Protein AF-A0A7C2Y7G1-F1 (afdb_monomer_lite)

Sequence (148 aa):
MSSNPEDSWQFFLSRIEREAKEEGRPLTDLQRRFLASGGSPETKELQNPEREFDRENPEYLVFMERVTALMKRAAEKEAMTEPDAERRFREALLALEKSESGSPLWFAVVPALPSGEAAIRRGFRLGLITFVLIVLLVLAWLKFTGQI

Radius of gyration: 19.65 Å; chains: 1; bounding box: 47×38×58 Å

Foldseek 3Di:
DDPDLVNLLCVLLVQLQVLCVVVVHGDDPLRSCLSVQQRDPVSPVVPCSVVVCVVVPVPPVVSLVSSLVSSLVSLVVCVVVPVCSLVVLVVSLVSCCVRGNPRSNNSSSLCSHPNSVVVVVVVVVVVVVVVVVVVVVVVVVCVVVVVD

Structure (mmCIF, N/CA/C/O backbone):
data_AF-A0A7C2Y7G1-F1
#
_entry.id   AF-A0A7C2Y7G1-F1
#
loop_
_atom_site.group_PDB
_atom_site.id
_atom_site.type_symbol
_atom_site.label_atom_id
_atom_site.label_alt_id
_atom_site.label_comp_id
_atom_site.label_asym_id
_atom_site.label_entity_id
_atom_site.label_seq_id
_atom_site.pdbx_PDB_ins_code
_atom_site.Cartn_x
_atom_site.Cartn_y
_atom_site.Cartn_z
_atom_site.occupancy
_atom_site.B_iso_or_equiv
_atom_site.auth_seq_id
_atom_site.auth_comp_id
_atom_site.auth_asym_id
_atom_site.auth_atom_id
_atom_site.pdbx_PDB_model_num
ATOM 1 N N . MET A 1 1 ? 10.016 10.925 18.988 1.00 38.84 1 MET A N 1
ATOM 2 C CA . MET A 1 1 ? 9.319 9.631 19.132 1.00 38.84 1 MET A CA 1
ATOM 3 C C . MET A 1 1 ? 9.790 8.762 17.986 1.00 38.84 1 MET A C 1
ATOM 5 O O . MET A 1 1 ? 9.675 9.187 16.846 1.00 38.84 1 MET A O 1
ATOM 9 N N . SER A 1 2 ? 10.469 7.661 18.300 1.00 35.28 2 SER A N 1
ATOM 10 C CA . SER A 1 2 ? 11.027 6.742 17.307 1.00 35.28 2 SER A CA 1
ATOM 11 C C . SER A 1 2 ? 9.867 6.000 16.655 1.00 35.28 2 SER A C 1
ATOM 13 O O . SER A 1 2 ? 9.228 5.198 17.325 1.00 35.28 2 SER A O 1
ATOM 15 N N . SER A 1 3 ? 9.546 6.308 15.400 1.00 49.66 3 SER A N 1
ATOM 16 C CA . SER A 1 3 ? 8.626 5.502 14.598 1.00 49.66 3 SER A CA 1
ATOM 17 C C . SER A 1 3 ? 9.326 4.176 14.311 1.00 49.66 3 SER A C 1
ATOM 19 O O . SER A 1 3 ? 10.180 4.118 13.423 1.00 49.66 3 SER A O 1
ATOM 21 N N . ASN A 1 4 ? 9.057 3.157 15.126 1.00 56.41 4 ASN A N 1
ATOM 22 C CA . ASN A 1 4 ? 9.606 1.827 14.913 1.00 56.41 4 ASN A CA 1
ATOM 23 C C . ASN A 1 4 ? 9.056 1.296 13.571 1.00 56.41 4 ASN A C 1
ATOM 25 O O . ASN A 1 4 ? 7.847 1.380 13.353 1.00 56.41 4 ASN A O 1
ATOM 29 N N . PRO A 1 5 ? 9.891 0.798 12.646 1.00 53.41 5 PRO A N 1
ATOM 30 C CA . PRO A 1 5 ? 9.443 0.246 11.364 1.00 53.41 5 PRO A CA 1
ATOM 31 C C . PRO A 1 5 ? 8.309 -0.783 11.467 1.00 53.41 5 PRO A C 1
ATOM 33 O O . PRO A 1 5 ? 7.374 -0.757 10.660 1.00 53.41 5 PRO A O 1
ATOM 36 N N . GLU A 1 6 ? 8.343 -1.622 12.508 1.00 58.47 6 GLU A N 1
ATOM 37 C CA . GLU A 1 6 ? 7.287 -2.596 12.815 1.00 58.47 6 GLU A CA 1
ATOM 38 C C . GLU A 1 6 ? 5.930 -1.924 13.065 1.00 58.47 6 GLU A C 1
ATOM 40 O O . GLU A 1 6 ? 4.899 -2.447 12.638 1.00 58.47 6 GLU A O 1
ATOM 45 N N . ASP A 1 7 ? 5.918 -0.723 13.654 1.00 78.62 7 ASP A N 1
ATOM 46 C CA . ASP A 1 7 ? 4.689 0.032 13.901 1.00 78.62 7 ASP A CA 1
ATOM 47 C C . ASP A 1 7 ? 4.087 0.526 12.585 1.00 78.62 7 ASP A C 1
ATOM 49 O O . ASP A 1 7 ? 2.880 0.416 12.390 1.00 78.62 7 ASP A O 1
ATOM 53 N N . SER A 1 8 ? 4.903 1.041 11.655 1.00 83.62 8 SER A N 1
ATOM 54 C CA . SER A 1 8 ? 4.405 1.525 10.358 1.00 83.62 8 SER A CA 1
ATOM 55 C C . SER A 1 8 ? 3.891 0.399 9.467 1.00 83.62 8 SER A C 1
ATOM 57 O O . SER A 1 8 ? 2.871 0.555 8.798 1.00 83.62 8 SER A O 1
ATOM 59 N N . TRP A 1 9 ? 4.554 -0.754 9.490 1.00 85.44 9 TRP A N 1
ATOM 60 C CA . TRP A 1 9 ? 4.129 -1.916 8.723 1.00 85.44 9 TRP A CA 1
ATOM 61 C C . TRP A 1 9 ? 2.771 -2.432 9.197 1.00 85.44 9 TRP A C 1
ATOM 63 O O . TRP A 1 9 ? 1.814 -2.516 8.424 1.00 85.44 9 TRP A O 1
ATOM 73 N N . GLN A 1 10 ? 2.663 -2.705 10.501 1.00 87.31 10 GLN A N 1
ATOM 74 C CA . GLN A 1 10 ? 1.422 -3.163 11.121 1.00 87.31 10 GLN A CA 1
ATOM 75 C C . GLN A 1 10 ? 0.316 -2.114 11.017 1.00 87.31 10 GLN A C 1
ATOM 77 O O . GLN A 1 10 ? -0.855 -2.455 10.830 1.00 87.31 10 GLN A O 1
ATOM 82 N N . PHE A 1 11 ? 0.671 -0.829 11.063 1.00 90.31 11 PHE A N 1
ATOM 83 C CA . PHE A 1 11 ? -0.262 0.271 10.853 1.00 90.31 11 PHE A CA 1
ATOM 84 C C . PHE A 1 11 ? -0.973 0.173 9.497 1.00 90.31 11 PHE A C 1
ATOM 86 O O . PHE A 1 11 ? -2.194 0.345 9.455 1.00 90.31 11 PHE A O 1
ATOM 93 N N . PHE A 1 12 ? -0.258 -0.129 8.411 1.00 91.50 12 PHE A N 1
ATOM 94 C CA . PHE A 1 12 ? -0.865 -0.290 7.086 1.00 91.50 12 PHE A CA 1
ATOM 95 C C . PHE A 1 12 ? -1.559 -1.641 6.917 1.00 91.50 12 PHE A C 1
ATOM 97 O O . PHE A 1 12 ? -2.704 -1.685 6.463 1.00 91.50 12 PHE A O 1
ATOM 104 N N . LEU A 1 13 ? -0.907 -2.733 7.326 1.00 91.19 13 LEU A N 1
ATOM 105 C CA . LEU A 1 13 ? -1.445 -4.082 7.156 1.00 91.19 13 LEU A CA 1
ATOM 106 C C . LEU A 1 13 ? -2.784 -4.258 7.887 1.00 91.19 13 LEU A C 1
ATOM 108 O O . LEU A 1 13 ? -3.758 -4.700 7.281 1.00 91.19 13 LEU A O 1
ATOM 112 N N . SER A 1 14 ? -2.876 -3.815 9.144 1.00 92.31 14 SER A N 1
ATOM 113 C CA . SER A 1 14 ? -4.115 -3.901 9.934 1.00 92.31 14 SER A CA 1
ATOM 114 C C . SER A 1 14 ? -5.290 -3.148 9.301 1.00 92.31 14 SER A C 1
ATOM 116 O O . SER A 1 14 ? -6.438 -3.587 9.389 1.00 92.31 14 SER A O 1
ATOM 118 N N . ARG A 1 15 ? -5.024 -2.026 8.621 1.00 94.12 15 ARG A N 1
ATOM 119 C CA . ARG A 1 15 ? -6.046 -1.234 7.920 1.00 94.12 15 ARG A CA 1
ATOM 120 C C . ARG A 1 15 ? -6.536 -1.931 6.663 1.00 94.12 15 ARG A C 1
ATOM 122 O O . ARG A 1 15 ? -7.741 -1.992 6.439 1.00 94.12 15 ARG A O 1
ATOM 129 N N . ILE A 1 16 ? -5.620 -2.496 5.882 1.00 94.56 16 ILE A N 1
ATOM 130 C CA . ILE A 1 16 ? -5.960 -3.295 4.701 1.00 94.56 16 ILE A CA 1
ATOM 131 C C . ILE A 1 16 ? -6.793 -4.514 5.118 1.00 94.56 16 ILE A C 1
ATOM 133 O O . ILE A 1 16 ? -7.823 -4.788 4.507 1.00 94.56 16 ILE A O 1
ATOM 137 N N . GLU A 1 17 ? -6.391 -5.223 6.174 1.00 94.50 17 GLU A N 1
ATOM 138 C CA . GLU A 1 17 ? -7.120 -6.386 6.690 1.00 94.50 17 GLU A CA 1
ATOM 139 C C . GLU A 1 17 ? -8.520 -6.022 7.190 1.00 94.50 17 GLU A C 1
ATOM 141 O O . GLU A 1 17 ? -9.486 -6.734 6.895 1.00 94.50 17 GLU A O 1
ATOM 146 N N . ARG A 1 18 ? -8.646 -4.899 7.910 1.00 95.50 18 ARG A N 1
ATOM 147 C CA . ARG A 1 18 ? -9.937 -4.376 8.369 1.00 95.50 18 ARG A CA 1
ATOM 148 C C . ARG A 1 18 ? -10.870 -4.115 7.190 1.00 95.50 18 ARG A C 1
ATOM 150 O O . ARG A 1 18 ? -11.974 -4.652 7.168 1.00 95.50 18 ARG A O 1
ATOM 157 N N . GLU A 1 19 ? -10.415 -3.371 6.184 1.00 96.50 19 GLU A N 1
ATOM 158 C CA . GLU A 1 19 ? -11.233 -3.068 5.005 1.00 96.50 19 GLU A CA 1
ATOM 159 C C . GLU A 1 19 ? -11.556 -4.324 4.182 1.00 96.50 19 GLU A C 1
ATOM 161 O O . GLU A 1 19 ? -12.677 -4.468 3.698 1.00 96.50 19 GLU A O 1
ATOM 166 N N . ALA A 1 20 ? -10.617 -5.268 4.052 1.00 94.81 20 ALA A N 1
ATOM 167 C CA . ALA A 1 20 ? -10.848 -6.532 3.351 1.00 94.81 20 ALA A CA 1
ATOM 168 C C . ALA A 1 20 ? -11.942 -7.365 4.037 1.00 94.81 20 ALA A C 1
ATOM 170 O O . ALA A 1 20 ? -12.778 -7.985 3.374 1.00 94.81 20 ALA A O 1
ATOM 171 N N . LYS A 1 21 ? -11.948 -7.368 5.376 1.00 95.00 21 LYS A N 1
ATOM 172 C CA . LYS A 1 21 ? -12.980 -8.024 6.181 1.00 95.00 21 LYS A CA 1
ATOM 173 C C . LYS A 1 21 ? -14.332 -7.326 6.035 1.00 95.00 21 LYS A C 1
ATOM 175 O O . LYS A 1 21 ? -15.341 -8.011 5.896 1.00 95.00 21 LYS A O 1
ATOM 180 N N . GLU A 1 22 ? -14.355 -5.996 6.027 1.00 94.44 22 GLU A N 1
ATOM 181 C CA . GLU A 1 22 ? -15.574 -5.206 5.801 1.00 94.44 22 GLU A CA 1
ATOM 182 C C . GLU A 1 22 ? -16.153 -5.397 4.389 1.00 94.44 22 GLU A C 1
ATOM 184 O O . GLU A 1 22 ? -17.369 -5.408 4.224 1.00 94.44 22 GLU A O 1
ATOM 189 N N . GLU A 1 23 ? -15.310 -5.628 3.378 1.00 94.06 23 GLU A N 1
ATOM 190 C CA . GLU A 1 23 ? -15.722 -6.002 2.013 1.00 94.06 23 GLU A CA 1
ATOM 191 C C . GLU A 1 23 ? -16.288 -7.440 1.925 1.00 94.06 23 GLU A C 1
ATOM 193 O O . GLU A 1 23 ? -16.721 -7.875 0.860 1.00 94.06 23 GLU A O 1
ATOM 198 N N . GLY A 1 24 ? -16.250 -8.221 3.013 1.00 94.44 24 GLY A N 1
ATOM 199 C CA . GLY A 1 24 ? -16.655 -9.632 3.024 1.00 94.44 24 GLY A CA 1
ATOM 200 C C . GLY A 1 24 ? -15.669 -10.571 2.317 1.00 94.44 24 GLY A C 1
ATOM 201 O O . GLY 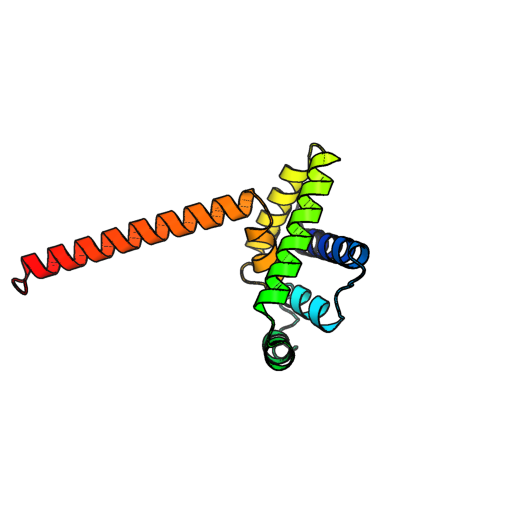A 1 24 ? -15.989 -11.733 2.071 1.00 94.44 24 GLY A O 1
ATOM 202 N N . ARG A 1 25 ? -14.465 -10.087 1.988 1.00 93.31 25 ARG A N 1
ATOM 203 C CA . ARG A 1 25 ? -13.422 -10.817 1.251 1.00 93.31 25 ARG A CA 1
ATOM 204 C C . ARG A 1 25 ? -12.088 -10.722 2.005 1.00 93.31 25 ARG A C 1
ATOM 206 O O . ARG A 1 25 ? -11.192 -9.995 1.572 1.00 93.31 25 ARG A O 1
ATOM 213 N N . PRO A 1 26 ? -11.925 -11.405 3.148 1.00 94.31 26 PRO A N 1
ATOM 214 C CA . PRO A 1 26 ? -10.689 -11.327 3.923 1.00 94.31 26 PRO A CA 1
ATOM 215 C C . PRO A 1 26 ? -9.476 -11.796 3.107 1.00 94.31 26 PRO A C 1
ATOM 217 O O . PRO A 1 26 ? -9.604 -12.607 2.189 1.00 94.31 26 PRO A O 1
ATOM 220 N N . LEU A 1 27 ? -8.293 -11.282 3.448 1.00 90.00 27 LEU A N 1
ATOM 221 C CA . LEU A 1 27 ? -7.043 -11.724 2.831 1.00 90.00 27 LEU A CA 1
ATOM 222 C C . LEU A 1 27 ? -6.746 -13.185 3.190 1.00 90.00 27 LEU A C 1
ATOM 224 O O . LEU A 1 27 ? -6.868 -13.592 4.352 1.00 90.00 27 LEU A O 1
ATOM 228 N N . THR A 1 28 ? -6.303 -13.966 2.206 1.00 88.75 28 THR A N 1
ATOM 229 C CA . THR A 1 28 ? -5.840 -15.339 2.449 1.00 88.75 28 THR A CA 1
ATOM 230 C C . THR A 1 28 ? -4.540 -15.339 3.257 1.00 88.75 28 THR A C 1
ATOM 232 O O . THR A 1 28 ? -3.846 -14.324 3.351 1.00 88.75 28 THR A O 1
ATOM 235 N N . ASP A 1 29 ? -4.182 -16.478 3.857 1.00 85.56 29 ASP A N 1
ATOM 236 C CA . ASP A 1 29 ? -2.896 -16.609 4.558 1.00 85.56 29 ASP A CA 1
ATOM 237 C C . ASP A 1 29 ? -1.710 -16.322 3.628 1.00 85.56 29 ASP A C 1
ATOM 239 O O . ASP A 1 29 ? -0.766 -15.646 4.031 1.00 85.56 29 ASP A O 1
ATOM 243 N N . LEU A 1 30 ? -1.780 -16.776 2.372 1.00 82.44 30 LEU A N 1
ATOM 244 C CA . LEU A 1 30 ? -0.748 -16.517 1.369 1.00 82.44 30 LEU A CA 1
ATOM 245 C C . LEU A 1 30 ? -0.630 -15.018 1.057 1.00 82.44 30 LEU A C 1
ATOM 247 O O . LEU A 1 30 ? 0.470 -14.479 1.075 1.00 82.44 30 LEU A O 1
ATOM 251 N N . GLN A 1 31 ? -1.754 -14.327 0.847 1.00 85.38 31 GLN A N 1
ATOM 252 C CA . GLN A 1 31 ? -1.777 -12.881 0.592 1.00 85.38 31 GLN A CA 1
ATOM 253 C C . GLN A 1 31 ? -1.234 -12.077 1.775 1.00 85.38 31 GLN A C 1
ATOM 255 O O . GLN A 1 31 ? -0.503 -11.110 1.577 1.00 85.38 31 GLN A O 1
ATOM 260 N N . ARG A 1 32 ? -1.553 -12.488 3.009 1.00 87.12 32 ARG A N 1
ATOM 261 C CA . ARG A 1 32 ? -1.010 -11.863 4.222 1.00 87.12 32 ARG A CA 1
ATOM 262 C C . ARG A 1 32 ? 0.493 -12.067 4.334 1.00 87.12 32 ARG A C 1
ATOM 264 O O . ARG A 1 32 ? 1.209 -11.106 4.578 1.00 87.12 32 ARG A O 1
ATOM 271 N N . ARG A 1 33 ? 0.982 -13.289 4.106 1.00 82.06 33 ARG A N 1
ATOM 272 C CA . ARG A 1 33 ? 2.424 -13.591 4.115 1.00 82.06 33 ARG A CA 1
ATOM 273 C C . ARG A 1 33 ? 3.172 -12.846 3.017 1.00 82.06 33 ARG A C 1
ATOM 275 O O . ARG A 1 33 ? 4.252 -12.340 3.282 1.00 82.06 33 ARG A O 1
ATOM 282 N N . PHE A 1 34 ? 2.587 -12.737 1.828 1.00 82.38 34 PHE A N 1
ATOM 283 C CA . PHE A 1 34 ? 3.137 -11.965 0.716 1.00 82.38 34 PHE A CA 1
ATOM 284 C C . PHE A 1 34 ? 3.208 -10.468 1.048 1.00 82.38 34 PHE A C 1
ATOM 286 O O . PHE A 1 34 ? 4.250 -9.841 0.898 1.00 82.38 34 PHE A O 1
ATOM 293 N N . LEU A 1 35 ? 2.136 -9.888 1.595 1.00 84.12 35 LEU A N 1
ATOM 294 C CA . LEU A 1 35 ? 2.180 -8.503 2.067 1.00 84.12 35 LEU A CA 1
ATOM 295 C C . LEU A 1 35 ? 3.108 -8.315 3.265 1.00 84.12 35 LEU A C 1
ATOM 297 O O . LEU A 1 35 ? 3.498 -7.182 3.487 1.00 84.12 35 LEU A O 1
ATOM 301 N N . ALA A 1 36 ? 3.442 -9.375 4.012 1.00 78.56 36 ALA A N 1
ATOM 302 C CA . ALA A 1 36 ? 4.347 -9.372 5.162 1.00 78.56 36 ALA A CA 1
ATOM 303 C C . ALA A 1 36 ? 5.822 -9.671 4.807 1.00 78.56 36 ALA A C 1
ATOM 305 O O . ALA A 1 36 ? 6.694 -9.478 5.650 1.00 78.56 36 ALA A O 1
ATOM 306 N N . SER A 1 37 ? 6.131 -10.125 3.587 1.00 73.69 37 SER A N 1
ATOM 307 C CA . SER A 1 37 ? 7.454 -10.673 3.247 1.00 73.69 37 SER A CA 1
ATOM 308 C C . SER A 1 37 ? 8.551 -9.633 3.015 1.00 73.69 37 SER A C 1
ATOM 310 O O . SER A 1 37 ? 9.698 -10.005 2.791 1.00 73.69 37 SER A O 1
ATOM 312 N N . GLY A 1 38 ? 8.231 -8.343 3.074 1.00 59.12 38 GLY A N 1
ATOM 313 C CA . GLY A 1 38 ? 9.208 -7.264 2.946 1.00 59.12 38 GLY A CA 1
ATOM 314 C C . GLY A 1 38 ? 9.420 -6.514 4.250 1.00 59.12 38 GLY A C 1
ATOM 315 O O . GLY A 1 38 ? 9.355 -5.304 4.194 1.00 59.12 38 GLY A O 1
ATOM 316 N N . GLY A 1 39 ? 9.540 -7.208 5.391 1.00 47.47 39 GLY A N 1
ATOM 317 C CA . GLY A 1 39 ? 9.541 -6.595 6.731 1.00 47.47 39 GLY A CA 1
ATOM 318 C C . GLY A 1 39 ? 10.561 -7.141 7.743 1.00 47.47 39 GLY A C 1
ATOM 319 O O . GLY A 1 39 ? 10.524 -6.751 8.907 1.00 47.47 39 GLY A O 1
ATOM 320 N N . SER A 1 40 ? 11.421 -8.102 7.380 1.00 38.81 40 SER A N 1
ATOM 321 C CA . SER A 1 40 ? 12.445 -8.617 8.301 1.00 38.81 40 SER A CA 1
ATOM 322 C C . SER A 1 40 ? 13.663 -9.186 7.558 1.00 38.81 40 SER A C 1
ATOM 324 O O . SER A 1 40 ? 13.516 -10.029 6.669 1.00 38.81 40 SER A O 1
ATOM 326 N N . PRO A 1 41 ? 14.897 -8.807 7.941 1.00 41.00 41 PRO A N 1
ATOM 327 C CA . PRO A 1 41 ? 16.121 -9.442 7.451 1.00 41.00 41 PRO A CA 1
ATOM 328 C C . PRO A 1 41 ? 16.191 -10.955 7.727 1.00 41.00 41 PRO A C 1
ATOM 330 O O . PRO A 1 41 ? 16.946 -11.656 7.050 1.00 41.00 41 PRO A O 1
ATOM 333 N N . GLU A 1 42 ? 15.414 -11.464 8.691 1.00 42.09 42 GLU A N 1
ATOM 334 C CA . GLU A 1 42 ? 15.405 -12.878 9.091 1.00 42.09 42 GLU A CA 1
ATOM 335 C C . GLU A 1 42 ? 14.578 -13.772 8.150 1.00 42.09 42 GLU A C 1
ATOM 337 O O . GLU A 1 42 ? 14.762 -14.985 8.136 1.00 42.09 42 GLU A O 1
ATOM 342 N N . THR A 1 43 ? 13.734 -13.210 7.276 1.00 46.94 43 THR A N 1
ATOM 343 C CA . THR A 1 43 ? 12.921 -14.000 6.329 1.00 46.94 43 THR A CA 1
ATOM 344 C C . THR A 1 43 ? 13.642 -14.401 5.037 1.00 46.94 43 THR A C 1
ATOM 346 O O . THR A 1 43 ? 13.012 -14.940 4.130 1.00 46.94 43 THR A O 1
ATOM 349 N N . LYS A 1 44 ? 14.971 -14.234 4.948 1.00 41.25 44 LYS A N 1
ATOM 350 C CA . LYS A 1 44 ? 15.779 -14.747 3.819 1.00 41.25 44 LYS A CA 1
ATOM 351 C C . LYS A 1 44 ? 15.736 -16.277 3.663 1.00 41.25 44 LYS A C 1
ATOM 353 O O . LYS A 1 44 ? 16.131 -16.775 2.611 1.00 41.25 44 LYS A O 1
ATOM 358 N N . GLU A 1 45 ? 15.241 -17.011 4.662 1.00 42.81 45 GLU A N 1
ATOM 359 C CA . GLU A 1 45 ? 14.995 -18.458 4.569 1.00 42.81 45 GLU A CA 1
ATOM 360 C C . GLU A 1 45 ? 13.640 -18.837 3.946 1.00 42.81 45 GLU A C 1
ATOM 362 O O . GLU A 1 45 ? 13.462 -19.983 3.532 1.00 42.81 45 GLU A O 1
ATOM 367 N N . LEU A 1 46 ? 12.699 -17.899 3.783 1.00 46.09 46 LEU A N 1
ATOM 368 C CA . LEU A 1 46 ? 11.497 -18.149 2.991 1.00 46.09 46 LEU A CA 1
ATOM 369 C C . LEU A 1 46 ? 11.859 -17.961 1.521 1.00 46.09 46 LEU A C 1
ATOM 371 O O . LEU A 1 46 ? 11.929 -16.840 1.020 1.00 46.09 46 LEU A O 1
ATOM 375 N N . GLN A 1 47 ? 12.125 -19.071 0.833 1.00 46.28 47 GLN A N 1
ATOM 376 C CA . GLN A 1 47 ? 12.346 -19.114 -0.609 1.00 46.28 47 GLN A CA 1
ATOM 377 C C . GLN A 1 47 ? 11.128 -18.553 -1.358 1.00 46.28 47 GLN A C 1
ATOM 379 O O . GLN A 1 47 ? 10.228 -19.267 -1.770 1.00 46.28 47 GLN A O 1
ATOM 384 N N . ASN A 1 48 ? 11.167 -17.238 -1.535 1.00 54.69 48 ASN A N 1
ATOM 385 C CA . ASN A 1 48 ? 10.428 -16.397 -2.453 1.00 54.69 48 ASN A CA 1
ATOM 386 C C . ASN A 1 48 ? 8.899 -16.618 -2.499 1.00 54.69 48 ASN A C 1
ATOM 388 O O . ASN A 1 48 ? 8.392 -17.139 -3.497 1.00 54.69 48 ASN A O 1
ATOM 392 N N . PRO A 1 49 ? 8.148 -16.166 -1.471 1.00 56.50 49 PRO A N 1
ATOM 393 C CA . PRO A 1 49 ? 6.688 -16.085 -1.534 1.00 56.50 49 PRO A CA 1
ATOM 394 C C . PRO A 1 49 ? 6.191 -15.324 -2.769 1.00 56.50 49 PRO A C 1
ATOM 396 O O . PRO A 1 49 ? 5.100 -15.618 -3.230 1.00 56.50 49 PRO A O 1
ATOM 399 N N . GLU A 1 50 ? 6.983 -14.427 -3.369 1.00 55.12 50 GLU A N 1
ATOM 400 C CA . GLU A 1 50 ? 6.646 -13.789 -4.650 1.00 55.12 50 GLU A CA 1
ATOM 401 C C . GLU A 1 50 ? 6.602 -14.801 -5.805 1.00 55.12 50 GLU A C 1
ATOM 403 O O . GLU A 1 50 ? 5.697 -14.746 -6.621 1.00 55.12 50 GLU A O 1
ATOM 408 N N . ARG A 1 51 ? 7.502 -15.796 -5.853 1.00 56.69 51 ARG A N 1
ATOM 409 C CA . ARG A 1 51 ? 7.486 -16.841 -6.901 1.00 56.69 51 ARG A CA 1
ATOM 410 C C . ARG A 1 51 ? 6.353 -17.845 -6.730 1.00 56.69 51 ARG A C 1
ATOM 412 O O . ARG A 1 51 ? 5.877 -18.382 -7.727 1.00 56.69 51 ARG A O 1
ATOM 419 N N . GLU A 1 52 ? 5.989 -18.164 -5.492 1.00 57.62 52 GLU A N 1
ATOM 420 C CA . GLU A 1 52 ? 4.840 -19.026 -5.191 1.00 57.62 52 GLU A CA 1
ATOM 421 C C . GLU A 1 52 ? 3.533 -18.269 -5.467 1.00 57.62 52 GLU A C 1
ATOM 423 O O . GLU A 1 52 ? 2.650 -18.788 -6.145 1.00 57.62 52 GLU A O 1
ATOM 428 N N . PHE A 1 53 ? 3.471 -16.991 -5.079 1.00 62.38 53 PHE A N 1
ATOM 429 C CA . PHE A 1 53 ? 2.367 -16.092 -5.388 1.00 62.38 53 PHE A CA 1
ATOM 430 C C . PHE A 1 53 ? 2.193 -15.885 -6.897 1.00 62.38 53 PHE A C 1
ATOM 432 O O . PHE A 1 53 ? 1.088 -16.079 -7.385 1.00 62.38 53 PHE A O 1
ATOM 439 N N . ASP A 1 54 ? 3.254 -15.590 -7.649 1.00 61.41 54 ASP A N 1
ATOM 440 C CA . ASP A 1 54 ? 3.211 -15.404 -9.108 1.00 61.41 54 ASP A CA 1
ATOM 441 C C . ASP A 1 54 ? 2.819 -16.687 -9.857 1.00 61.41 54 ASP A C 1
ATOM 443 O O . ASP A 1 54 ? 2.203 -16.634 -10.922 1.00 61.41 54 ASP A O 1
ATOM 447 N N . ARG A 1 55 ? 3.172 -17.860 -9.314 1.00 58.28 55 ARG A N 1
ATOM 448 C CA . ARG A 1 55 ? 2.825 -19.160 -9.906 1.00 58.28 55 ARG A CA 1
ATOM 449 C C . ARG A 1 55 ? 1.368 -19.541 -9.646 1.00 58.28 55 ARG A C 1
ATOM 451 O O . ARG A 1 55 ? 0.753 -20.156 -10.513 1.00 58.28 55 ARG A O 1
ATOM 458 N N . GLU A 1 56 ? 0.830 -19.200 -8.477 1.00 58.56 56 GLU A N 1
ATOM 459 C CA . GLU A 1 56 ? -0.541 -19.542 -8.071 1.00 58.56 56 GLU A CA 1
ATOM 460 C C . GLU A 1 56 ? -1.568 -18.422 -8.326 1.00 58.56 56 GLU A C 1
ATOM 462 O O . GLU A 1 56 ? -2.767 -18.693 -8.362 1.00 58.56 56 GLU A O 1
ATOM 467 N N . ASN A 1 57 ? -1.128 -17.179 -8.552 1.00 57.09 57 ASN A N 1
ATOM 468 C CA . ASN A 1 57 ? -1.975 -16.014 -8.824 1.00 57.09 57 ASN A CA 1
ATOM 469 C C . ASN A 1 57 ? -1.565 -15.332 -10.143 1.00 57.09 57 ASN A C 1
ATOM 471 O O . ASN A 1 57 ? -0.814 -14.355 -10.121 1.00 57.09 57 ASN A O 1
ATOM 475 N N . PRO A 1 58 ? -2.137 -15.732 -11.297 1.00 60.00 58 PRO A N 1
ATOM 476 C CA . PRO A 1 58 ? -1.984 -14.974 -12.548 1.00 60.00 58 PRO A CA 1
ATOM 477 C C . PRO A 1 58 ? -2.551 -13.541 -12.456 1.00 60.00 58 PRO A C 1
ATOM 479 O O . PRO A 1 58 ? -2.336 -12.714 -13.338 1.00 60.00 58 PRO A O 1
ATOM 482 N N . GLU A 1 59 ? -3.265 -13.236 -11.374 1.00 69.56 59 GLU A N 1
ATOM 483 C CA . GLU A 1 59 ? -3.937 -11.974 -11.095 1.00 69.56 59 GLU A CA 1
ATOM 484 C C . GLU A 1 59 ? -3.148 -11.057 -10.138 1.00 69.56 59 GLU A C 1
ATOM 486 O O . GLU A 1 59 ? -3.751 -10.240 -9.444 1.00 69.56 59 GLU A O 1
ATOM 491 N N . TYR A 1 60 ? -1.811 -11.149 -10.086 1.00 74.12 60 TYR A N 1
ATOM 492 C CA . TYR A 1 60 ? -0.966 -10.290 -9.235 1.00 74.12 60 TYR A CA 1
ATOM 493 C C . TYR A 1 60 ? -1.370 -8.812 -9.281 1.00 74.12 60 TYR A C 1
ATOM 495 O O . TYR A 1 60 ? -1.560 -8.173 -8.246 1.00 74.12 60 TYR A O 1
ATOM 503 N N . LEU A 1 61 ? -1.558 -8.278 -10.491 1.00 74.94 61 LEU A N 1
ATOM 504 C CA . LEU A 1 61 ? -1.939 -6.881 -10.682 1.00 74.94 61 LEU A CA 1
ATOM 505 C C . LEU A 1 61 ? -3.315 -6.585 -10.078 1.00 74.94 61 LEU A C 1
ATOM 507 O O . LEU A 1 61 ? -3.459 -5.599 -9.366 1.00 74.94 61 LEU A O 1
ATOM 511 N N . VAL A 1 62 ? -4.293 -7.473 -10.273 1.00 82.94 62 VAL A N 1
ATOM 512 C CA . VAL A 1 62 ? -5.647 -7.335 -9.707 1.00 82.94 62 VAL A CA 1
ATOM 513 C C . VAL A 1 62 ? -5.601 -7.384 -8.180 1.00 82.94 62 VAL A C 1
ATOM 515 O O . VAL A 1 62 ? -6.296 -6.626 -7.502 1.00 82.94 62 VAL A O 1
ATOM 518 N N . PHE A 1 63 ? -4.759 -8.251 -7.613 1.00 86.75 63 PHE A N 1
ATOM 519 C CA . PHE A 1 63 ? -4.538 -8.299 -6.175 1.00 86.75 63 PHE A CA 1
ATOM 520 C C . PHE A 1 63 ? -3.934 -6.989 -5.656 1.00 86.75 63 PHE A C 1
ATOM 522 O O . PHE A 1 63 ? -4.470 -6.405 -4.714 1.00 86.75 63 PHE A O 1
ATOM 529 N N . MET A 1 64 ? -2.871 -6.487 -6.284 1.00 86.31 64 MET A N 1
ATOM 530 C CA . MET A 1 64 ? -2.218 -5.241 -5.877 1.00 86.31 64 MET A CA 1
ATOM 531 C C . MET A 1 64 ? -3.130 -4.020 -6.036 1.00 86.31 64 MET A C 1
ATOM 533 O O . MET A 1 64 ? -3.177 -3.164 -5.148 1.00 86.31 64 MET A O 1
ATOM 537 N N . GLU A 1 65 ? -3.918 -3.957 -7.110 1.00 86.38 65 GLU A N 1
ATOM 538 C CA . GLU A 1 65 ? -4.959 -2.943 -7.309 1.00 86.38 65 GLU A CA 1
ATOM 539 C C . GLU A 1 65 ? -6.000 -2.994 -6.193 1.00 86.38 65 GLU A C 1
ATOM 541 O O . GLU A 1 65 ? -6.365 -1.961 -5.624 1.00 86.38 65 GLU A O 1
ATOM 546 N N . ARG A 1 66 ? -6.437 -4.200 -5.818 1.00 92.44 66 ARG A N 1
ATOM 547 C CA . ARG A 1 66 ? -7.375 -4.389 -4.715 1.00 92.44 66 ARG A CA 1
ATOM 548 C C . ARG A 1 66 ? -6.790 -3.902 -3.393 1.00 92.44 66 ARG A C 1
ATOM 550 O O . ARG A 1 66 ? -7.456 -3.151 -2.686 1.00 92.44 66 ARG A O 1
ATOM 557 N N . VAL A 1 67 ? -5.565 -4.295 -3.052 1.00 93.00 67 VAL A N 1
ATOM 558 C CA . VAL A 1 67 ? -4.902 -3.862 -1.810 1.00 93.00 67 VAL A CA 1
ATOM 559 C C . VAL A 1 67 ? -4.741 -2.339 -1.782 1.00 93.00 67 VAL A C 1
ATOM 561 O O . VAL A 1 67 ? -5.031 -1.708 -0.765 1.00 93.00 67 VAL A O 1
ATOM 564 N N . THR A 1 68 ? -4.378 -1.736 -2.914 1.00 91.56 68 THR A N 1
ATOM 565 C CA . THR A 1 68 ? -4.298 -0.276 -3.076 1.00 91.56 68 THR A CA 1
ATOM 566 C C . THR A 1 68 ? -5.655 0.388 -2.824 1.00 91.56 68 THR A C 1
ATOM 568 O O . THR A 1 68 ? -5.746 1.363 -2.078 1.00 91.56 68 THR A O 1
ATOM 571 N N . ALA A 1 69 ? -6.735 -0.151 -3.397 1.00 92.50 69 ALA A N 1
ATOM 572 C CA . ALA A 1 69 ? -8.087 0.373 -3.213 1.00 92.50 69 ALA A CA 1
ATOM 573 C C . ALA A 1 69 ? -8.575 0.249 -1.760 1.00 92.50 69 ALA A C 1
ATOM 575 O O . ALA A 1 69 ? -9.193 1.179 -1.237 1.00 92.50 69 ALA A O 1
ATOM 576 N N . LEU A 1 70 ? -8.266 -0.867 -1.092 1.00 95.31 70 LEU A N 1
ATOM 577 C CA . LEU A 1 70 ? -8.550 -1.069 0.330 1.00 95.31 70 LEU A CA 1
ATOM 578 C C . LEU A 1 70 ? -7.816 -0.033 1.186 1.00 95.31 70 LEU A C 1
ATOM 580 O O . LEU A 1 70 ? -8.430 0.620 2.027 1.00 95.31 70 LEU A O 1
ATOM 584 N N . MET A 1 71 ? -6.525 0.178 0.927 1.00 95.50 71 MET A N 1
ATOM 585 C CA . MET A 1 71 ? -5.736 1.174 1.647 1.00 95.50 71 MET A CA 1
ATOM 586 C C . MET A 1 71 ? -6.269 2.594 1.416 1.00 95.50 71 MET A C 1
ATOM 588 O O . MET A 1 71 ? -6.425 3.365 2.362 1.00 95.50 71 MET A O 1
ATOM 592 N N . LYS A 1 72 ? -6.630 2.933 0.177 1.00 93.56 72 LYS A N 1
ATOM 593 C CA . LYS A 1 72 ? -7.226 4.232 -0.146 1.00 93.56 72 LYS A CA 1
ATOM 594 C C . LYS A 1 72 ? -8.524 4.458 0.632 1.00 93.56 72 LYS A C 1
ATOM 596 O O . LYS A 1 72 ? -8.682 5.497 1.266 1.00 93.56 72 LYS A O 1
ATOM 601 N N . ARG A 1 73 ? -9.411 3.458 0.661 1.00 93.75 73 ARG A N 1
ATOM 602 C CA . ARG A 1 73 ? -10.666 3.515 1.423 1.00 93.75 73 ARG A CA 1
ATOM 603 C C . ARG A 1 73 ? -10.420 3.692 2.923 1.00 93.75 73 ARG A C 1
ATOM 605 O O . ARG A 1 73 ? -11.093 4.510 3.545 1.00 93.75 73 ARG A O 1
ATOM 612 N N . ALA A 1 74 ? -9.456 2.967 3.497 1.00 93.94 74 ALA A N 1
ATOM 613 C CA . ALA A 1 74 ? -9.093 3.121 4.906 1.00 93.94 74 ALA A CA 1
ATOM 614 C C . ALA A 1 74 ? -8.617 4.549 5.219 1.00 93.94 74 ALA A C 1
ATOM 616 O O . ALA A 1 74 ? -9.034 5.134 6.218 1.00 93.94 74 ALA A O 1
ATOM 617 N N . ALA A 1 75 ? -7.763 5.114 4.360 1.00 91.25 75 ALA A N 1
ATOM 618 C CA . ALA A 1 75 ? -7.245 6.467 4.528 1.00 91.25 75 ALA A CA 1
ATOM 619 C C . ALA A 1 75 ? -8.349 7.528 4.397 1.00 91.25 75 ALA A C 1
ATOM 621 O O . ALA A 1 75 ? -8.407 8.447 5.210 1.00 91.25 75 ALA A O 1
ATOM 622 N N . GLU A 1 76 ? -9.250 7.383 3.421 1.00 91.50 76 GLU A N 1
ATOM 623 C CA . GLU A 1 76 ? -10.398 8.278 3.231 1.00 91.50 76 GLU A CA 1
ATOM 624 C C . GLU A 1 76 ? -11.353 8.246 4.432 1.00 91.50 76 GLU A C 1
ATOM 626 O O . GLU A 1 76 ? -11.733 9.302 4.934 1.00 91.50 76 GLU A O 1
ATOM 631 N N . LYS A 1 77 ? -11.694 7.052 4.938 1.00 92.38 77 LYS A N 1
ATOM 632 C CA . LYS A 1 77 ? -12.537 6.897 6.134 1.00 92.38 77 LYS A CA 1
ATOM 633 C C . LYS A 1 77 ? -11.917 7.574 7.355 1.00 92.38 77 LYS A C 1
ATOM 635 O O . LYS A 1 77 ? -12.594 8.342 8.030 1.00 92.38 77 LYS A O 1
ATOM 640 N N . GLU A 1 78 ? -10.636 7.319 7.622 1.00 90.94 78 GLU A N 1
ATOM 641 C CA . GLU A 1 78 ? -9.952 7.910 8.778 1.00 90.94 78 GLU A CA 1
ATOM 642 C C . GLU A 1 78 ? -9.787 9.426 8.638 1.00 90.94 78 GLU A C 1
ATOM 644 O O . GLU A 1 78 ? -9.938 10.137 9.625 1.00 90.94 78 GLU A O 1
ATOM 649 N N . ALA A 1 79 ? -9.557 9.948 7.431 1.00 87.88 79 ALA A N 1
ATOM 650 C CA . ALA A 1 79 ? -9.489 11.390 7.195 1.00 87.88 79 ALA A CA 1
ATOM 651 C C . ALA A 1 79 ? -10.823 12.112 7.455 1.00 87.88 79 ALA A C 1
ATOM 653 O O . ALA A 1 79 ? -10.817 13.287 7.818 1.00 87.88 79 ALA A O 1
ATOM 654 N N . MET A 1 80 ? -11.964 11.429 7.301 1.00 88.50 80 MET A N 1
ATOM 655 C CA . MET A 1 80 ? -13.280 11.996 7.627 1.00 88.50 80 MET A CA 1
ATOM 656 C C . MET A 1 80 ? -13.551 12.045 9.134 1.00 88.50 80 MET A C 1
ATOM 658 O O . MET A 1 80 ? -14.295 12.912 9.590 1.00 88.50 80 MET A O 1
ATOM 662 N N . THR A 1 81 ? -12.984 11.115 9.906 1.00 89.81 81 THR A N 1
ATOM 663 C CA . THR A 1 81 ? -13.259 10.979 11.346 1.00 89.81 81 THR A CA 1
ATOM 664 C C . THR A 1 81 ? -12.174 11.578 12.234 1.00 89.81 81 THR A C 1
ATOM 666 O O . THR A 1 81 ? -12.452 11.942 13.374 1.00 89.81 81 THR A O 1
ATOM 669 N N . GLU A 1 82 ? -10.941 11.676 11.739 1.00 87.62 82 GLU A N 1
ATOM 670 C CA . GLU A 1 82 ? -9.771 12.080 12.511 1.00 87.62 82 GLU A CA 1
ATOM 671 C C . GLU A 1 82 ? -9.002 13.215 11.804 1.00 87.62 82 GLU A C 1
ATOM 673 O O . GLU A 1 82 ? -8.384 12.987 10.761 1.00 87.62 82 GLU A O 1
ATOM 678 N N . P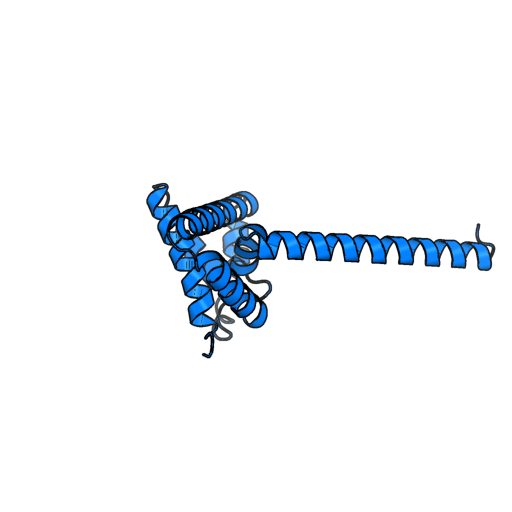RO A 1 83 ? -8.949 14.427 12.390 1.00 83.25 83 PRO A N 1
ATOM 679 C CA . PRO A 1 83 ? -8.264 15.581 11.792 1.00 83.25 83 PRO A CA 1
ATOM 680 C C . PRO A 1 83 ? -6.764 15.363 11.535 1.00 83.25 83 PRO A C 1
ATOM 682 O O . PRO A 1 83 ? -6.190 15.959 10.628 1.00 83.25 83 PRO A O 1
ATOM 685 N N . ASP A 1 84 ? -6.123 14.505 12.333 1.00 86.94 84 ASP A N 1
ATOM 686 C CA . ASP A 1 84 ? -4.690 14.197 12.258 1.00 86.94 84 ASP A CA 1
ATOM 687 C C . ASP A 1 84 ? -4.356 13.002 11.346 1.00 86.94 84 ASP A C 1
ATOM 689 O O . ASP A 1 84 ? -3.178 12.664 11.189 1.00 86.94 84 ASP A O 1
ATOM 693 N N . ALA A 1 85 ? -5.353 12.340 10.743 1.00 85.44 85 ALA A N 1
ATOM 694 C CA . ALA A 1 85 ? -5.141 11.105 9.986 1.00 85.44 85 ALA A CA 1
ATOM 695 C C . ALA A 1 85 ? -4.095 11.276 8.880 1.00 85.44 85 ALA A C 1
ATOM 697 O O . ALA A 1 85 ? -3.154 10.486 8.798 1.00 85.44 85 ALA A O 1
ATOM 698 N N . GLU A 1 86 ? -4.207 12.334 8.070 1.00 85.69 86 GLU A N 1
ATOM 699 C CA . GLU A 1 86 ? -3.299 12.576 6.944 1.00 85.69 86 GLU A CA 1
ATOM 700 C C . GLU A 1 86 ? -1.837 12.691 7.401 1.00 85.69 86 GLU A C 1
ATOM 702 O O . GLU A 1 86 ? -0.930 12.139 6.772 1.00 85.69 86 GLU A O 1
ATOM 707 N N . ARG A 1 87 ? -1.600 13.361 8.536 1.00 86.44 87 ARG A N 1
ATOM 708 C CA . ARG A 1 87 ? -0.263 13.499 9.116 1.00 86.44 87 ARG A CA 1
ATOM 709 C C . ARG A 1 87 ? 0.284 12.144 9.562 1.00 86.44 87 ARG A C 1
ATOM 711 O O . ARG A 1 87 ? 1.417 11.823 9.214 1.00 86.44 87 ARG A O 1
ATOM 718 N N . ARG A 1 88 ? -0.518 11.323 10.252 1.00 88.44 88 ARG A N 1
ATOM 719 C CA . ARG A 1 88 ? -0.103 9.969 10.669 1.00 88.44 88 ARG A CA 1
ATOM 720 C C . ARG A 1 88 ? 0.219 9.076 9.477 1.00 88.44 88 ARG A C 1
ATOM 722 O O . ARG A 1 88 ? 1.244 8.406 9.486 1.00 88.44 88 ARG A O 1
ATOM 729 N N . PHE A 1 89 ? -0.629 9.086 8.447 1.00 88.81 89 PHE A N 1
ATOM 730 C CA . PHE A 1 89 ? -0.403 8.318 7.220 1.00 88.81 89 PHE A CA 1
ATOM 731 C C . PHE A 1 89 ? 0.901 8.722 6.539 1.00 88.81 89 PHE A C 1
ATOM 733 O O . PHE A 1 89 ? 1.663 7.865 6.100 1.00 88.81 89 PHE A O 1
ATOM 740 N N . ARG A 1 90 ? 1.188 10.025 6.497 1.00 86.56 90 ARG A N 1
ATOM 741 C CA . ARG A 1 90 ? 2.434 10.553 5.947 1.00 86.56 90 ARG A CA 1
ATOM 742 C C . ARG A 1 90 ? 3.654 10.129 6.767 1.00 86.56 90 ARG A C 1
ATOM 744 O O . ARG A 1 90 ? 4.644 9.703 6.186 1.00 86.56 90 ARG A O 1
ATOM 751 N N . GLU A 1 91 ? 3.592 10.234 8.092 1.00 87.44 91 GLU A N 1
ATOM 752 C CA . GLU A 1 91 ? 4.675 9.808 8.991 1.00 87.44 91 GLU A CA 1
ATOM 753 C C . GLU A 1 91 ? 4.934 8.297 8.884 1.00 87.44 91 GLU A C 1
ATOM 755 O O . GLU A 1 91 ? 6.086 7.881 8.753 1.00 87.44 91 GLU A O 1
ATOM 760 N N . ALA A 1 92 ? 3.874 7.485 8.851 1.00 87.50 92 ALA A N 1
ATOM 761 C CA . ALA A 1 92 ? 3.968 6.040 8.674 1.00 87.50 92 ALA A CA 1
ATOM 762 C C . ALA A 1 92 ? 4.526 5.663 7.295 1.00 87.50 92 ALA A C 1
ATOM 764 O O . ALA A 1 92 ? 5.363 4.770 7.207 1.00 87.50 92 ALA A O 1
ATOM 765 N N . LEU A 1 93 ? 4.123 6.361 6.226 1.00 87.56 93 LEU A N 1
ATOM 766 C CA . LEU A 1 93 ? 4.659 6.129 4.882 1.00 87.56 93 LEU A CA 1
ATOM 767 C C . LEU A 1 93 ? 6.157 6.442 4.819 1.00 87.56 93 LEU A C 1
ATOM 769 O O . LEU A 1 93 ? 6.918 5.665 4.256 1.00 87.56 93 LEU A O 1
ATOM 773 N N . LEU A 1 94 ? 6.590 7.547 5.430 1.00 85.00 94 LEU A N 1
ATOM 774 C CA . LEU A 1 94 ? 8.008 7.911 5.498 1.00 85.00 94 LEU A CA 1
ATOM 775 C C . LEU A 1 94 ? 8.829 6.901 6.309 1.00 85.00 94 LEU A C 1
ATOM 777 O O . LEU A 1 94 ? 9.993 6.664 5.991 1.00 85.00 94 LEU A O 1
ATOM 781 N N . ALA A 1 95 ? 8.253 6.332 7.370 1.00 84.44 95 ALA A N 1
ATOM 782 C CA . ALA A 1 95 ? 8.893 5.263 8.130 1.00 84.44 95 ALA A CA 1
ATOM 783 C C . ALA A 1 95 ? 9.016 3.986 7.284 1.00 84.44 95 ALA A C 1
ATOM 785 O O . ALA A 1 95 ? 10.114 3.444 7.176 1.00 84.44 95 ALA A O 1
ATOM 786 N N . LEU A 1 96 ? 7.936 3.597 6.597 1.00 83.31 96 LEU A N 1
ATOM 787 C CA . LEU A 1 96 ? 7.899 2.448 5.692 1.00 83.31 96 LEU A CA 1
ATOM 788 C C . LEU A 1 96 ? 8.896 2.588 4.527 1.00 83.31 96 LEU A C 1
ATOM 790 O O . LEU A 1 96 ? 9.606 1.641 4.212 1.00 83.31 96 LEU A O 1
ATOM 794 N N . GLU A 1 97 ? 8.993 3.771 3.911 1.00 83.00 97 GLU A N 1
ATOM 795 C CA . GLU A 1 97 ? 9.969 4.082 2.852 1.00 83.00 97 GLU A CA 1
ATOM 796 C C . GLU A 1 97 ? 11.418 3.868 3.306 1.00 83.00 97 GLU A C 1
ATOM 798 O O . GLU A 1 97 ? 12.257 3.409 2.529 1.00 83.00 97 GLU A O 1
ATOM 803 N N . LYS A 1 98 ? 11.724 4.207 4.561 1.00 78.81 98 LYS A N 1
ATOM 804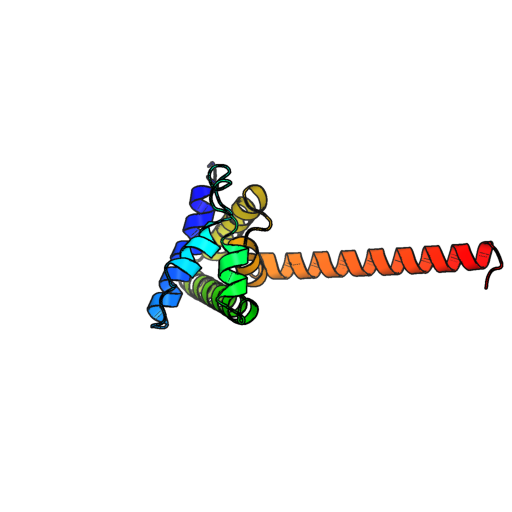 C CA . LYS A 1 98 ? 13.082 4.112 5.106 1.00 78.81 98 LYS A CA 1
ATOM 805 C C . LYS A 1 98 ? 13.493 2.690 5.447 1.00 78.81 98 LYS A C 1
ATOM 807 O O . LYS A 1 98 ? 14.678 2.386 5.349 1.00 78.81 98 LYS A O 1
ATOM 812 N N . SER A 1 99 ? 12.556 1.865 5.899 1.00 72.06 99 SER A N 1
ATOM 813 C CA . SER A 1 99 ? 12.856 0.512 6.361 1.00 72.06 99 SER A CA 1
ATOM 814 C C . SER A 1 99 ? 12.664 -0.543 5.281 1.00 72.06 99 SER A C 1
ATOM 816 O O . SER A 1 99 ? 13.476 -1.451 5.195 1.00 72.06 99 SER A O 1
ATOM 818 N N . GLU A 1 100 ? 11.623 -0.406 4.458 1.00 73.31 100 GLU A N 1
ATOM 819 C CA . GLU A 1 100 ? 11.104 -1.489 3.613 1.00 73.31 100 GLU A CA 1
ATOM 820 C C . GLU A 1 100 ? 10.664 -0.988 2.226 1.00 73.31 100 GLU A C 1
ATOM 822 O O . GLU A 1 100 ? 9.646 -1.413 1.656 1.00 73.31 100 GLU A O 1
ATOM 827 N N . SER A 1 101 ? 11.420 -0.036 1.673 1.00 68.44 101 SER A N 1
ATOM 828 C CA . SER A 1 101 ? 11.216 0.417 0.295 1.00 68.44 101 SER A CA 1
ATOM 829 C C . SER A 1 101 ? 11.375 -0.746 -0.687 1.00 68.44 101 SER A C 1
ATOM 831 O O . SER A 1 101 ? 12.314 -1.534 -0.611 1.00 68.44 101 SER A O 1
ATOM 833 N N . GLY A 1 102 ? 10.431 -0.853 -1.625 1.00 68.25 102 GLY A N 1
ATOM 834 C CA . GLY A 1 102 ? 10.391 -1.948 -2.598 1.00 68.25 102 GLY A CA 1
ATOM 835 C C . GLY A 1 102 ? 9.689 -3.219 -2.111 1.00 68.25 102 GLY A C 1
ATOM 836 O O . GLY A 1 102 ? 9.614 -4.183 -2.866 1.00 68.25 102 GLY A O 1
ATOM 837 N N . SER A 1 103 ? 9.136 -3.232 -0.896 1.00 80.56 103 SER A N 1
ATOM 838 C CA . SER A 1 103 ? 8.246 -4.311 -0.463 1.00 80.56 103 SER A CA 1
ATOM 839 C C . SER A 1 103 ? 6.889 -4.273 -1.186 1.00 80.56 103 SER A C 1
ATOM 841 O O . SER A 1 103 ? 6.437 -3.198 -1.603 1.00 80.56 103 SER A O 1
ATOM 843 N N . PRO A 1 104 ? 6.166 -5.405 -1.285 1.00 81.81 104 PRO A N 1
ATOM 844 C CA . PRO A 1 104 ? 4.815 -5.407 -1.840 1.00 81.81 104 PRO A CA 1
ATOM 845 C C . PRO A 1 104 ? 3.864 -4.451 -1.112 1.00 81.81 104 PRO A C 1
ATOM 847 O O . PRO A 1 104 ? 3.101 -3.726 -1.747 1.00 81.81 104 PRO A O 1
ATOM 850 N N . LEU A 1 105 ? 3.951 -4.376 0.220 1.00 86.19 105 LEU A N 1
ATOM 851 C CA . LEU A 1 105 ? 3.144 -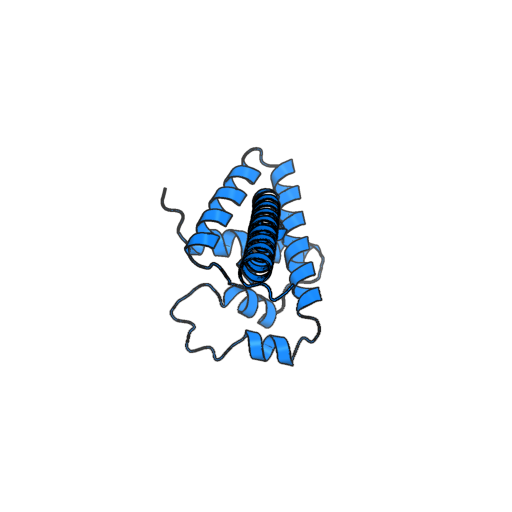3.442 1.001 1.00 86.19 105 LEU A CA 1
ATOM 852 C C . LEU A 1 105 ? 3.444 -1.986 0.624 1.00 86.19 105 LEU A C 1
ATOM 854 O O . LEU A 1 105 ? 2.518 -1.204 0.417 1.00 86.19 105 LEU A O 1
ATOM 858 N N . TRP A 1 106 ? 4.721 -1.630 0.466 1.00 86.69 106 TRP A N 1
ATOM 859 C CA . TRP A 1 106 ? 5.120 -0.302 0.008 1.00 86.69 106 TRP A CA 1
ATOM 860 C C . TRP A 1 106 ? 4.518 0.034 -1.364 1.00 86.69 106 TRP A C 1
ATOM 862 O O . TRP A 1 106 ? 3.909 1.095 -1.525 1.00 86.69 106 TRP A O 1
ATOM 872 N N . PHE A 1 107 ? 4.588 -0.894 -2.324 1.00 82.31 107 PHE A N 1
ATOM 873 C CA . PHE A 1 107 ? 4.012 -0.707 -3.660 1.00 82.31 107 PHE A CA 1
ATOM 874 C C . PHE A 1 107 ? 2.491 -0.519 -3.661 1.00 82.31 107 PHE A C 1
ATOM 876 O O . PHE A 1 107 ? 1.984 0.176 -4.538 1.00 82.31 107 PHE A O 1
ATOM 883 N N . ALA A 1 108 ? 1.762 -1.086 -2.696 1.00 86.00 108 ALA A N 1
ATOM 884 C CA . ALA A 1 108 ? 0.322 -0.858 -2.563 1.00 86.00 108 ALA A CA 1
ATOM 885 C C . ALA A 1 108 ? -0.018 0.454 -1.835 1.00 86.00 108 ALA A C 1
ATOM 887 O O . ALA A 1 108 ? -0.992 1.129 -2.168 1.00 86.00 108 ALA A O 1
ATOM 888 N N . VAL A 1 109 ? 0.768 0.830 -0.823 1.00 89.69 109 VAL A N 1
ATOM 889 C CA . VAL A 1 109 ? 0.462 1.973 0.051 1.00 89.69 109 VAL A CA 1
ATOM 890 C C . VAL A 1 109 ? 0.814 3.310 -0.601 1.00 89.69 109 VAL A C 1
ATOM 892 O O . VAL A 1 109 ? 0.034 4.258 -0.502 1.00 89.69 109 VAL A O 1
ATOM 895 N N . VAL A 1 110 ? 1.957 3.415 -1.284 1.00 87.31 110 VAL A N 1
ATOM 896 C CA . VAL A 1 110 ? 2.385 4.669 -1.932 1.00 87.31 110 VAL A CA 1
ATOM 897 C C . VAL A 1 110 ? 1.326 5.214 -2.904 1.00 87.31 110 VAL A C 1
ATOM 899 O O . VAL A 1 110 ? 0.958 6.382 -2.761 1.00 87.31 110 VAL A O 1
ATOM 902 N N . PRO A 1 111 ? 0.792 4.439 -3.870 1.00 85.56 111 PRO A N 1
ATOM 903 C CA . PRO A 1 111 ? -0.233 4.950 -4.780 1.00 85.56 111 PRO A CA 1
ATOM 904 C C . PRO A 1 111 ? -1.588 5.183 -4.098 1.00 85.56 111 PRO A C 1
ATOM 906 O O . PRO A 1 111 ? -2.390 5.964 -4.606 1.00 85.56 111 PRO A O 1
ATOM 909 N N . ALA A 1 112 ? -1.856 4.537 -2.959 1.00 86.38 112 ALA A N 1
ATOM 910 C CA . ALA A 1 112 ? -3.107 4.700 -2.224 1.00 86.38 112 ALA A CA 1
ATOM 911 C C . ALA A 1 112 ? -3.207 6.042 -1.480 1.00 86.38 112 ALA A C 1
ATOM 913 O O . ALA A 1 112 ? -4.315 6.512 -1.213 1.00 86.38 112 ALA A O 1
ATOM 914 N N . LEU A 1 113 ? -2.071 6.654 -1.127 1.00 87.06 113 LEU A N 1
ATOM 915 C CA . LEU A 1 113 ? -2.027 7.873 -0.322 1.00 87.06 113 LEU A CA 1
ATOM 916 C C . LEU A 1 113 ? -1.775 9.123 -1.182 1.00 87.06 113 LEU A C 1
ATOM 918 O O . LEU A 1 113 ? -0.864 9.114 -2.013 1.00 87.06 113 LEU A O 1
ATOM 922 N N . PRO A 1 114 ? -2.463 10.257 -0.926 1.00 76.06 114 PRO A N 1
ATOM 923 C CA . PRO A 1 114 ? -2.253 11.503 -1.676 1.00 76.06 114 PRO A CA 1
ATOM 924 C C . PRO A 1 114 ? -0.794 11.987 -1.670 1.00 76.06 114 PRO A C 1
ATOM 926 O O . PRO A 1 114 ? -0.287 12.504 -2.670 1.00 76.06 114 PRO A O 1
ATOM 929 N N . SER A 1 115 ? -0.094 11.793 -0.547 1.00 68.12 115 SER A N 1
ATOM 930 C CA . SER A 1 115 ? 1.326 12.122 -0.396 1.00 68.12 115 SER A CA 1
ATOM 931 C C . SER A 1 115 ? 2.236 11.255 -1.271 1.00 68.12 115 SER A C 1
ATOM 933 O O . SER A 1 115 ? 3.205 11.774 -1.826 1.00 68.12 115 SER A O 1
ATOM 935 N N . GLY A 1 116 ? 1.916 9.970 -1.435 1.00 60.53 116 GLY A N 1
ATOM 936 C CA . GLY A 1 116 ? 2.671 9.053 -2.287 1.00 60.53 116 GLY A CA 1
ATOM 937 C C . GLY A 1 116 ? 2.340 9.225 -3.773 1.00 60.53 116 GLY A C 1
ATOM 938 O O . GLY A 1 116 ? 3.245 9.268 -4.602 1.00 60.53 116 GLY A O 1
ATOM 939 N N . GLU A 1 117 ? 1.079 9.483 -4.128 1.00 65.06 117 GLU A N 1
ATOM 940 C CA . GLU A 1 117 ? 0.672 9.783 -5.509 1.00 65.06 117 GLU A CA 1
ATOM 941 C C . GLU A 1 117 ? 1.340 11.071 -6.038 1.00 65.06 117 GLU A C 1
ATOM 943 O O . GLU A 1 117 ? 1.750 11.167 -7.201 1.00 65.06 117 GLU A O 1
ATOM 948 N N . ALA A 1 118 ? 1.502 12.081 -5.176 1.00 61.53 118 ALA A N 1
ATOM 949 C CA . ALA A 1 118 ? 2.264 13.285 -5.497 1.00 61.53 118 ALA A CA 1
ATOM 950 C C . ALA A 1 118 ? 3.766 12.996 -5.678 1.00 61.53 118 ALA A C 1
ATOM 952 O O . ALA A 1 118 ? 4.388 13.574 -6.576 1.00 61.53 118 ALA A O 1
ATOM 953 N N . ALA A 1 119 ? 4.343 12.106 -4.865 1.00 59.31 119 ALA A N 1
ATOM 954 C CA . ALA A 1 119 ? 5.738 11.687 -4.981 1.00 59.31 119 ALA A CA 1
ATOM 955 C C . ALA A 1 119 ? 5.997 10.913 -6.286 1.00 59.31 119 ALA A C 1
ATOM 957 O O . ALA A 1 119 ? 6.914 11.275 -7.025 1.00 59.31 119 ALA A O 1
ATOM 958 N N . ILE A 1 120 ? 5.134 9.953 -6.640 1.00 62.50 120 ILE A N 1
ATOM 959 C CA . ILE A 1 120 ? 5.197 9.207 -7.910 1.00 62.50 120 ILE A CA 1
ATOM 960 C C . ILE A 1 120 ? 5.118 10.169 -9.100 1.00 62.50 120 ILE A C 1
ATOM 962 O O . ILE A 1 120 ? 5.958 10.121 -10.000 1.00 62.50 120 ILE A O 1
ATOM 966 N N . ARG A 1 121 ? 4.155 11.104 -9.099 1.00 61.50 121 ARG A N 1
ATOM 967 C CA . ARG A 1 121 ? 4.014 12.090 -10.186 1.00 61.50 121 ARG A CA 1
ATOM 968 C C . ARG A 1 121 ? 5.231 13.002 -10.326 1.00 61.50 121 ARG A C 1
ATOM 970 O O . ARG A 1 121 ? 5.615 13.334 -11.448 1.00 61.50 121 ARG A O 1
ATOM 977 N N . ARG A 1 122 ? 5.846 13.419 -9.215 1.00 63.31 122 ARG A N 1
ATOM 978 C CA . ARG A 1 122 ? 7.088 14.211 -9.241 1.00 63.31 122 ARG A CA 1
ATOM 979 C C . ARG A 1 122 ? 8.262 13.391 -9.769 1.00 63.31 122 ARG A C 1
ATOM 981 O O . ARG A 1 122 ? 8.990 13.898 -10.618 1.00 63.31 122 ARG A O 1
ATOM 988 N N . GLY A 1 123 ? 8.405 12.143 -9.325 1.00 64.62 123 GLY A N 1
ATOM 989 C CA . GLY A 1 123 ? 9.434 11.219 -9.804 1.00 64.62 123 GLY A CA 1
ATOM 990 C C . GLY A 1 123 ? 9.323 10.963 -11.306 1.00 64.62 123 GLY A C 1
ATOM 991 O O . GLY A 1 123 ? 10.303 11.121 -12.028 1.00 64.6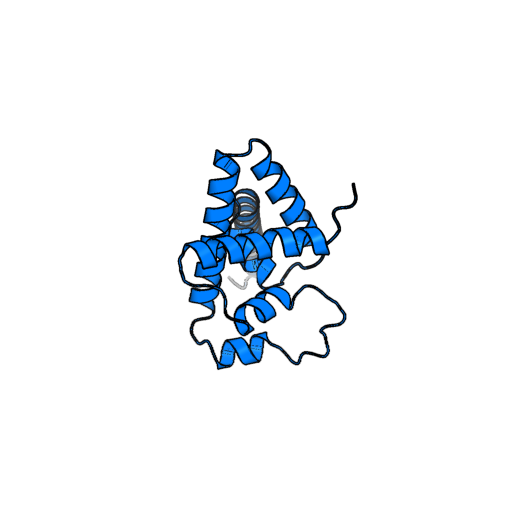2 123 GLY A O 1
ATOM 992 N N . PHE A 1 124 ? 8.113 10.690 -11.803 1.00 64.06 124 PHE A N 1
ATOM 993 C CA . PHE A 1 124 ? 7.860 10.501 -13.233 1.00 64.06 124 PHE A CA 1
ATOM 994 C C . PHE A 1 124 ? 8.163 11.763 -14.052 1.00 64.06 124 PHE A C 1
ATOM 996 O O . PHE A 1 124 ? 8.810 11.690 -15.095 1.00 64.06 124 PHE A O 1
ATOM 1003 N N . ARG A 1 125 ? 7.760 12.945 -13.561 1.00 65.62 125 ARG A N 1
ATOM 1004 C CA . ARG A 1 125 ? 8.094 14.228 -14.203 1.00 65.62 125 ARG A CA 1
ATOM 1005 C C . ARG A 1 125 ? 9.600 14.469 -14.271 1.00 65.62 125 ARG A C 1
ATOM 1007 O O . ARG A 1 125 ? 10.084 14.878 -15.320 1.00 65.62 125 ARG A O 1
ATOM 1014 N N . LEU A 1 126 ? 10.332 14.223 -13.186 1.00 69.88 126 LEU A N 1
ATOM 1015 C CA . LEU A 1 126 ? 11.788 14.370 -13.162 1.00 69.88 126 LEU A CA 1
ATOM 1016 C C . LEU A 1 126 ? 12.461 13.378 -14.113 1.00 69.88 126 LEU A C 1
ATOM 1018 O O . LEU A 1 126 ? 13.290 13.794 -14.913 1.00 69.88 126 LEU A O 1
ATOM 1022 N N . GLY A 1 127 ? 12.040 12.110 -14.104 1.00 69.81 127 GLY A N 1
ATOM 1023 C CA . GLY A 1 127 ? 12.544 11.092 -15.027 1.00 69.81 127 GLY A CA 1
ATOM 1024 C C . GLY A 1 127 ? 12.323 11.462 -16.495 1.00 69.81 127 GLY A C 1
ATOM 1025 O O . GLY A 1 127 ? 13.243 11.345 -17.303 1.00 69.81 127 GLY A O 1
ATOM 1026 N N . LEU A 1 128 ? 11.144 11.994 -16.834 1.00 78.06 128 LEU A N 1
ATOM 1027 C CA . LEU A 1 128 ? 10.843 12.473 -18.184 1.00 78.06 128 LEU A CA 1
ATOM 1028 C C . LEU A 1 128 ? 11.732 13.659 -18.582 1.00 78.06 128 LEU A C 1
ATOM 1030 O O . LEU A 1 128 ? 12.269 13.676 -19.686 1.00 78.06 128 LEU A O 1
ATOM 1034 N N . ILE A 1 129 ? 11.922 14.632 -17.686 1.00 81.06 129 ILE A N 1
ATOM 1035 C CA . ILE A 1 129 ? 12.800 15.787 -17.933 1.00 81.06 129 ILE A CA 1
ATOM 1036 C C . ILE A 1 129 ? 14.241 15.321 -18.166 1.00 81.06 129 ILE A C 1
ATOM 1038 O O . ILE A 1 129 ? 14.878 15.748 -19.129 1.00 81.06 129 ILE A O 1
ATOM 1042 N N . THR A 1 130 ? 14.748 14.417 -17.325 1.00 80.69 130 THR A N 1
ATOM 1043 C CA . THR A 1 130 ? 16.093 13.851 -17.471 1.00 80.69 130 THR A CA 1
ATOM 1044 C C . THR A 1 130 ? 16.237 13.092 -18.789 1.00 80.69 130 THR A C 1
ATOM 1046 O O . THR A 1 130 ? 17.225 13.286 -19.492 1.00 80.69 130 THR A O 1
ATOM 1049 N N . PHE A 1 131 ? 15.245 12.287 -19.173 1.00 81.88 131 PHE A N 1
ATOM 1050 C CA . PHE A 1 131 ? 15.249 11.574 -20.449 1.00 81.88 131 PHE A CA 1
ATOM 1051 C C . PHE A 1 131 ? 15.292 12.533 -21.646 1.00 81.88 131 PHE A C 1
ATOM 1053 O O . PHE A 1 131 ? 16.128 12.370 -22.532 1.00 81.88 131 PHE A O 1
ATOM 1060 N N . VAL A 1 132 ? 14.451 13.572 -21.650 1.00 86.69 132 VAL A N 1
ATOM 1061 C CA . VAL A 1 132 ? 14.438 14.589 -22.716 1.00 86.69 132 VAL A CA 1
ATOM 1062 C C . VAL A 1 132 ? 15.789 15.301 -22.814 1.00 86.69 132 VAL A C 1
ATOM 1064 O O . VAL A 1 132 ? 16.300 15.485 -23.916 1.00 86.69 132 VAL A O 1
ATOM 1067 N N . LEU A 1 133 ? 16.410 15.649 -21.684 1.00 88.81 133 LEU A N 1
ATOM 1068 C CA . LEU A 1 133 ? 17.744 16.257 -21.667 1.00 88.81 133 LEU A CA 1
ATOM 1069 C C . LEU A 1 133 ? 18.818 15.330 -22.246 1.00 88.81 133 LEU A C 1
ATOM 1071 O O . LEU A 1 133 ? 19.650 15.786 -23.027 1.00 88.81 133 LEU A O 1
ATOM 1075 N N . ILE A 1 134 ? 18.786 14.039 -21.906 1.00 88.94 134 ILE A N 1
ATOM 1076 C CA . ILE A 1 134 ? 19.714 13.046 -22.462 1.00 88.94 134 ILE A CA 1
ATOM 1077 C C . ILE A 1 134 ? 19.531 12.939 -23.978 1.00 88.94 134 ILE A C 1
ATOM 1079 O O . ILE A 1 134 ? 20.513 13.001 -24.712 1.00 88.94 134 ILE A O 1
ATOM 1083 N N . VAL A 1 135 ? 18.291 12.844 -24.463 1.00 88.62 135 VAL A N 1
ATOM 1084 C CA . VAL A 1 135 ? 18.001 12.781 -25.904 1.00 88.62 135 VAL A CA 1
ATOM 1085 C C . VAL A 1 135 ? 18.515 14.030 -26.624 1.00 88.62 135 VAL A C 1
ATOM 1087 O O . VAL A 1 135 ? 19.160 13.916 -27.664 1.00 88.62 135 VAL A O 1
ATOM 1090 N N . LEU A 1 136 ? 18.295 15.221 -26.063 1.00 90.38 136 LEU A N 1
ATOM 1091 C CA . LEU A 1 136 ? 18.792 16.471 -26.641 1.00 90.38 136 LEU A CA 1
ATOM 1092 C C . LEU A 1 136 ? 20.323 16.536 -26.664 1.00 90.38 136 LEU A C 1
ATOM 1094 O O . LEU A 1 136 ? 20.893 16.969 -27.665 1.00 90.38 136 LEU A O 1
ATOM 1098 N N . LEU A 1 137 ? 20.993 16.076 -25.604 1.00 91.19 137 LEU A N 1
ATOM 1099 C CA . LEU A 1 137 ? 22.455 15.991 -25.554 1.00 91.19 137 LEU A CA 1
ATOM 1100 C C . LEU A 1 137 ? 23.005 15.016 -26.599 1.00 91.19 137 LEU A C 1
ATOM 1102 O O . LEU A 1 137 ? 23.978 15.341 -27.276 1.00 91.19 137 LEU A O 1
ATOM 1106 N N . VAL A 1 138 ? 22.365 13.857 -26.774 1.00 89.62 138 VAL A N 1
ATOM 1107 C CA . VAL A 1 138 ? 22.741 12.874 -27.800 1.00 89.62 138 VAL A CA 1
ATOM 1108 C C . VAL A 1 138 ? 22.568 13.463 -29.201 1.00 89.62 138 VAL A C 1
ATOM 1110 O O . VAL A 1 138 ? 23.482 13.366 -30.014 1.00 89.62 138 VAL A O 1
ATOM 1113 N N . LEU A 1 139 ? 21.449 14.135 -29.482 1.00 88.19 139 LEU A N 1
ATOM 1114 C CA . LEU A 1 139 ? 21.218 14.790 -30.774 1.00 88.19 139 LEU A CA 1
ATOM 1115 C C . LEU A 1 139 ? 22.218 15.923 -31.044 1.00 88.19 139 LEU A C 1
ATOM 1117 O O . LEU A 1 139 ? 22.710 16.055 -32.164 1.00 88.19 139 LEU A O 1
ATOM 1121 N N . ALA A 1 140 ? 22.546 16.726 -30.029 1.00 88.19 140 ALA A N 1
ATOM 1122 C CA . ALA A 1 140 ? 23.554 17.777 -30.140 1.00 88.19 140 ALA A CA 1
ATOM 1123 C C . ALA A 1 140 ? 24.951 17.199 -30.411 1.00 88.19 140 ALA A C 1
ATOM 1125 O O . ALA A 1 140 ? 25.678 17.720 -31.256 1.00 88.19 140 ALA A O 1
ATOM 1126 N N . TRP A 1 141 ? 25.307 16.099 -29.741 1.00 90.06 141 TRP A N 1
ATOM 1127 C CA . TRP A 1 141 ? 26.568 15.396 -29.963 1.00 90.06 141 TRP A CA 1
ATOM 1128 C C . TRP A 1 141 ? 26.652 14.794 -31.369 1.00 90.06 141 TRP A C 1
ATOM 1130 O O . TRP A 1 141 ? 27.657 14.983 -32.048 1.00 90.06 141 TRP A O 1
ATOM 1140 N N . LEU A 1 142 ? 25.586 14.145 -31.840 1.00 86.62 142 LEU A N 1
ATOM 1141 C CA . LEU A 1 142 ? 25.509 13.574 -33.188 1.00 86.62 142 LEU A CA 1
ATOM 1142 C C . LEU A 1 142 ? 25.610 14.643 -34.291 1.00 86.62 142 LEU A C 1
ATOM 1144 O O . LEU A 1 142 ? 26.280 14.420 -35.300 1.00 86.62 142 LEU A O 1
ATOM 1148 N N . LYS A 1 143 ? 25.011 15.825 -34.079 1.00 84.94 143 LYS A N 1
ATOM 1149 C CA . LYS A 1 143 ? 25.209 16.988 -34.960 1.00 84.94 143 LYS A CA 1
ATOM 1150 C C . LYS A 1 143 ? 26.645 17.504 -34.935 1.00 84.94 143 LYS A C 1
ATOM 1152 O O . LYS A 1 143 ? 27.185 17.880 -35.969 1.00 84.94 143 LYS A O 1
ATOM 1157 N N . PHE A 1 144 ? 27.269 17.552 -33.760 1.00 83.38 144 PHE A N 1
ATOM 1158 C CA . PHE A 1 144 ? 28.645 18.026 -33.614 1.00 83.38 144 PHE A CA 1
ATOM 1159 C C . PHE A 1 144 ? 29.660 17.087 -34.286 1.00 83.38 144 PHE A C 1
ATOM 1161 O O . PHE A 1 144 ? 30.651 17.554 -34.842 1.00 83.38 144 PHE A O 1
ATOM 1168 N N . THR A 1 145 ? 29.408 15.775 -34.280 1.00 88.56 145 THR A N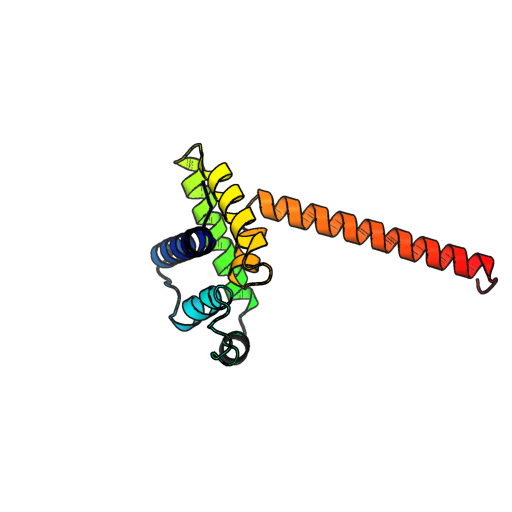 1
ATOM 1169 C CA . THR A 1 145 ? 30.265 14.768 -34.928 1.00 88.56 145 THR A CA 1
ATOM 1170 C C . THR A 1 145 ? 29.960 14.554 -36.414 1.00 88.56 145 THR A C 1
ATOM 1172 O O . THR A 1 145 ? 30.643 13.760 -37.060 1.00 88.56 145 THR A O 1
ATOM 1175 N N . GLY A 1 146 ? 28.978 15.271 -36.976 1.00 76.75 146 GLY A N 1
ATOM 1176 C CA . GLY A 1 146 ? 28.630 15.216 -38.399 1.00 76.75 146 GLY A CA 1
ATOM 1177 C C . GLY A 1 146 ? 27.981 13.902 -38.839 1.00 76.75 146 GLY A C 1
ATOM 1178 O O . GLY A 1 146 ? 28.033 13.565 -40.020 1.00 76.75 146 GLY A O 1
ATOM 1179 N N . GLN A 1 147 ? 27.399 13.142 -37.906 1.00 67.31 147 GLN A N 1
ATOM 1180 C CA . GLN A 1 147 ? 26.664 11.912 -38.222 1.00 67.31 147 GLN A CA 1
ATOM 1181 C C . GLN A 1 147 ? 25.224 12.176 -38.696 1.00 67.31 147 GLN A C 1
ATOM 1183 O O . GLN A 1 147 ? 24.598 11.268 -39.244 1.00 67.31 147 GLN A O 1
ATOM 1188 N N . ILE A 1 148 ? 24.721 13.404 -38.508 1.00 60.94 148 ILE A N 1
ATOM 1189 C CA . ILE A 1 148 ? 23.431 13.940 -38.982 1.00 60.94 148 ILE A CA 1
ATOM 1190 C C . ILE A 1 148 ? 23.515 15.448 -39.215 1.00 60.94 148 ILE A C 1
ATOM 1192 O O . ILE A 1 148 ? 24.340 16.109 -38.544 1.00 60.94 148 ILE A O 1
#

Secondary structure (DSSP, 8-state):
----HHHHHHHHHHHHHHHHHHTT-PPPHHHHHHHHTTS-GGGGGS--HHHHHHHH-TTHHHHHHHHHHHHHHHHHHHHHH-TTHHHHHHHHHHHHHHHHTTSHHHHHHHHHSHHHHHHHHHHHHHHHHHHHHHHHHHHHHHHHTT--

pLDDT: mean 77.86, std 15.6, range [35.28, 96.5]